Protein AF-W1YTD4-F1 (afdb_monomer_lite)

Secondary structure (DSSP, 8-state):
-HHHHHHHHHHHHHHHHHHHIIIII---HHHHHHHHHHHTTT--HHHHHHHHHHHS--SB-TTSPBPPPTTPPPPPPPTT---HHHHHHTT----------HHHHT-HHHHHHHHHT-

InterPro domains:
  IPR001367 Iron dependent repressor, metal binding and dimerisation domain [PF02742] (1-69)
  IPR022689 Iron dependent repressor [SM00529] (1-60)
  IPR036421 Iron dependent repressor, metal binding and dimerisation domain superfamily [G3DSA:1.10.60.10] (9-68)
  IPR036421 Iron dependent repressor, metal binding and dimerisation domain superfamily [SSF47979] (3-69)
  IPR038157 Ferrous iron transporter, core domain [G3DSA:2.30.30.90] (69-118)
  IPR050536 MntR/IdeR Metal-Dependent Regulators [PTHR33238] (4-71)

Radius of gyration: 15.19 Å; chains: 1; bounding box: 38×23×41 Å

Sequence (118 aa):
EEARRRATEVIRKHRLAERLLLDVIGLDRRLVHEEACRWEHVMSEQVEERLLTILGDVSTDPFGNPIPEVRAEHPQPAAGEVSADRAVRADREDGVVARVGEPIQADADLIASLEDAG

Structure (mmCIF, N/CA/C/O backbone):
data_AF-W1YTD4-F1
#
_entry.id   AF-W1YTD4-F1
#
loop_
_atom_site.group_PDB
_atom_site.id
_atom_site.type_symbol
_atom_site.label_atom_id
_atom_site.label_alt_id
_atom_site.label_comp_id
_atom_site.label_asym_id
_atom_site.label_entity_id
_atom_site.label_seq_id
_atom_site.pdbx_PDB_ins_code
_atom_site.Cartn_x
_atom_site.Cartn_y
_atom_site.Cartn_z
_atom_site.occupancy
_atom_site.B_iso_or_equiv
_atom_site.auth_seq_id
_atom_site.auth_comp_id
_atom_site.auth_asym_id
_atom_site.auth_atom_id
_atom_site.pdbx_PDB_model_num
ATOM 1 N N . GLU A 1 1 ? 15.305 3.818 21.621 1.00 66.00 1 GLU A N 1
ATOM 2 C CA . GLU A 1 1 ? 14.390 2.666 21.433 1.00 66.00 1 GLU A CA 1
ATOM 3 C C . GLU A 1 1 ? 12.943 3.096 21.234 1.00 66.00 1 GLU A C 1
ATOM 5 O O . GLU A 1 1 ? 12.339 2.685 20.254 1.00 66.00 1 GLU A O 1
ATOM 10 N N . GLU A 1 2 ? 12.410 3.985 22.073 1.00 78.31 2 GLU A N 1
ATOM 11 C CA . GLU A 1 2 ? 11.020 4.460 21.975 1.00 78.31 2 GLU A CA 1
ATOM 12 C C . GLU A 1 2 ? 10.647 5.109 20.629 1.00 78.31 2 GLU A C 1
ATOM 14 O O . GLU A 1 2 ? 9.621 4.767 20.048 1.00 78.31 2 GLU A O 1
ATOM 19 N N . ALA A 1 3 ? 11.514 5.962 20.071 1.00 81.25 3 ALA A N 1
ATOM 20 C CA . ALA A 1 3 ? 11.294 6.554 18.746 1.00 81.25 3 ALA A CA 1
ATOM 21 C C . ALA A 1 3 ? 11.216 5.499 17.628 1.00 81.25 3 ALA A C 1
ATOM 23 O O . ALA A 1 3 ? 10.410 5.619 16.710 1.00 81.25 3 ALA A O 1
ATOM 24 N N . ARG A 1 4 ? 12.027 4.437 17.729 1.00 82.50 4 ARG A N 1
ATOM 25 C CA . ARG A 1 4 ? 12.036 3.339 16.757 1.00 82.50 4 ARG A CA 1
ATOM 26 C C . ARG A 1 4 ? 10.759 2.512 16.858 1.00 82.50 4 ARG A C 1
ATOM 28 O O . ARG A 1 4 ? 10.163 2.223 15.832 1.00 82.50 4 ARG A O 1
ATOM 35 N N . ARG A 1 5 ? 10.314 2.198 18.080 1.00 84.50 5 ARG A N 1
ATOM 36 C CA . ARG A 1 5 ? 9.043 1.497 18.320 1.00 84.50 5 ARG A CA 1
ATOM 37 C C . ARG A 1 5 ? 7.872 2.257 17.695 1.00 84.50 5 ARG A C 1
ATOM 39 O O . ARG A 1 5 ? 7.110 1.678 16.933 1.00 84.50 5 ARG A O 1
ATOM 46 N N . ARG A 1 6 ? 7.799 3.568 17.937 1.00 86.50 6 ARG A N 1
ATOM 47 C CA . ARG A 1 6 ? 6.740 4.421 17.385 1.00 86.50 6 ARG A CA 1
ATOM 48 C C . ARG A 1 6 ? 6.769 4.489 15.855 1.00 86.50 6 ARG A C 1
ATOM 50 O O . ARG A 1 6 ? 5.717 4.466 15.234 1.00 86.50 6 ARG A O 1
ATOM 57 N N . ALA A 1 7 ? 7.954 4.535 15.243 1.00 88.62 7 ALA A N 1
ATOM 58 C CA . ALA A 1 7 ? 8.079 4.475 13.786 1.00 88.62 7 ALA A CA 1
ATOM 59 C C . ALA A 1 7 ? 7.586 3.130 13.218 1.00 88.62 7 ALA A C 1
ATOM 61 O O . ALA A 1 7 ? 6.883 3.112 12.212 1.00 88.62 7 ALA A O 1
ATOM 62 N N . THR A 1 8 ? 7.906 2.014 13.884 1.00 89.19 8 THR A N 1
ATOM 63 C CA . THR A 1 8 ? 7.406 0.684 13.502 1.00 89.19 8 THR A CA 1
ATOM 64 C C . THR A 1 8 ? 5.883 0.599 13.612 1.00 89.19 8 THR A C 1
ATOM 66 O O . THR A 1 8 ? 5.250 0.068 12.705 1.00 89.19 8 THR A O 1
ATOM 69 N N . GLU A 1 9 ? 5.289 1.140 14.680 1.00 90.56 9 GLU A N 1
ATOM 70 C CA . GLU A 1 9 ? 3.830 1.184 14.866 1.00 90.56 9 GLU A CA 1
ATOM 71 C C . GLU A 1 9 ? 3.133 1.959 13.738 1.00 90.56 9 GLU A C 1
ATOM 73 O O . GLU A 1 9 ? 2.138 1.488 13.194 1.00 90.56 9 GLU A O 1
ATOM 78 N N . VAL A 1 10 ? 3.668 3.124 13.360 1.00 93.00 10 VAL A N 1
ATOM 79 C CA . VAL A 1 10 ? 3.113 3.958 12.281 1.00 93.00 10 VAL A CA 1
ATOM 80 C C . VAL A 1 10 ? 3.154 3.215 10.941 1.00 93.00 10 VAL A C 1
ATOM 82 O O . VAL A 1 10 ? 2.105 2.996 10.342 1.00 93.00 10 VAL A O 1
ATOM 85 N N . ILE A 1 11 ? 4.319 2.691 10.541 1.00 92.88 11 ILE A N 1
ATOM 86 C CA . ILE A 1 11 ? 4.462 1.940 9.278 1.00 92.88 11 ILE A CA 1
ATOM 87 C C . ILE A 1 11 ? 3.612 0.667 9.254 1.00 92.88 11 ILE A C 1
ATOM 89 O O . ILE A 1 11 ? 3.082 0.281 8.213 1.00 92.88 11 ILE A O 1
ATOM 93 N N . ARG A 1 12 ? 3.461 -0.011 10.392 1.00 93.50 12 ARG A N 1
ATOM 94 C CA . ARG A 1 12 ? 2.595 -1.187 10.481 1.00 93.50 12 ARG A CA 1
ATOM 95 C C . ARG A 1 12 ? 1.130 -0.819 10.230 1.00 93.50 12 ARG A C 1
ATOM 97 O O . ARG A 1 12 ? 0.467 -1.509 9.458 1.00 93.50 12 ARG A O 1
ATOM 104 N N . LYS A 1 13 ? 0.642 0.272 10.829 1.00 95.06 13 LYS A N 1
ATOM 105 C CA . LYS A 1 13 ? -0.722 0.779 10.603 1.00 95.06 13 LYS A CA 1
ATOM 106 C C . LYS A 1 13 ? -0.932 1.237 9.166 1.00 95.06 13 LYS A C 1
ATOM 108 O O . LYS A 1 13 ? -1.973 0.919 8.603 1.00 95.06 13 LYS A O 1
ATOM 113 N N . HIS A 1 14 ? 0.053 1.914 8.577 1.00 96.56 14 HIS A N 1
ATOM 114 C CA . HIS A 1 14 ? 0.045 2.315 7.168 1.00 96.56 14 HIS A CA 1
ATOM 115 C C . HIS A 1 14 ? -0.211 1.126 6.251 1.00 96.56 14 HIS A C 1
ATOM 117 O O . HIS A 1 14 ? -1.229 1.061 5.572 1.00 96.56 14 HIS A O 1
ATOM 123 N N . ARG A 1 15 ? 0.651 0.110 6.332 1.00 95.75 15 ARG A N 1
ATOM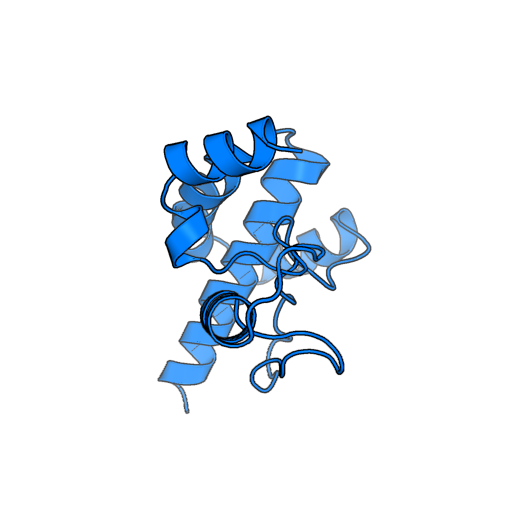 124 C CA . ARG A 1 15 ? 0.583 -1.068 5.460 1.00 95.75 15 ARG A CA 1
ATOM 125 C C . ARG A 1 15 ? -0.690 -1.885 5.649 1.00 95.75 15 ARG A C 1
ATOM 127 O O . ARG A 1 15 ? -1.234 -2.428 4.691 1.00 95.75 15 ARG A O 1
ATOM 134 N N . LEU A 1 16 ? -1.200 -1.967 6.878 1.00 95.88 16 LEU A N 1
ATOM 135 C CA . LEU A 1 16 ? -2.493 -2.602 7.144 1.00 95.88 16 LEU A CA 1
ATOM 136 C C . LEU A 1 16 ? -3.665 -1.780 6.593 1.00 95.88 16 LEU A C 1
ATOM 138 O O . LEU A 1 16 ? -4.623 -2.367 6.087 1.00 95.88 16 LEU A O 1
ATOM 142 N N . ALA A 1 17 ? -3.592 -0.448 6.659 1.00 97.12 17 ALA A N 1
ATOM 143 C CA . ALA A 1 17 ? -4.577 0.429 6.038 1.00 97.12 17 ALA A CA 1
ATOM 144 C C . ALA A 1 17 ? -4.579 0.255 4.516 1.00 97.12 17 ALA A C 1
ATOM 146 O O . ALA A 1 17 ? -5.650 0.071 3.950 1.00 97.12 17 ALA A O 1
ATOM 147 N N . GLU A 1 18 ? -3.413 0.216 3.863 1.00 97.25 18 GLU A N 1
ATOM 148 C CA . GLU A 1 18 ? -3.308 -0.031 2.417 1.00 97.25 18 GLU A CA 1
ATOM 149 C C . GLU A 1 18 ? -3.956 -1.356 2.012 1.00 97.25 18 GLU A C 1
ATOM 151 O O . GLU A 1 18 ? -4.734 -1.397 1.058 1.00 97.25 18 GLU A O 1
ATOM 156 N N . ARG A 1 19 ? -3.695 -2.435 2.765 1.00 96.44 19 ARG A N 1
ATOM 157 C CA . ARG A 1 19 ? -4.321 -3.745 2.524 1.00 96.44 19 ARG A CA 1
ATOM 158 C C . ARG A 1 19 ? -5.836 -3.681 2.658 1.00 96.44 19 ARG A C 1
ATOM 160 O O . ARG A 1 19 ? -6.539 -4.179 1.791 1.00 96.44 19 ARG A O 1
ATOM 167 N N . LEU A 1 20 ? -6.357 -3.041 3.703 1.00 96.62 20 LEU A N 1
ATOM 168 C CA . LEU A 1 20 ? -7.802 -2.870 3.869 1.00 96.62 20 LEU A CA 1
ATOM 169 C C . LEU A 1 20 ? -8.421 -2.039 2.735 1.00 96.62 20 LEU A C 1
ATOM 171 O O . LEU A 1 20 ? -9.463 -2.415 2.192 1.00 96.62 20 LEU A O 1
ATOM 175 N N . LEU A 1 21 ? -7.800 -0.904 2.413 1.00 97.19 21 LEU A N 1
ATOM 176 C CA . LEU A 1 21 ? -8.265 0.029 1.391 1.00 97.19 21 LEU A CA 1
ATOM 177 C C . LEU A 1 21 ? -8.333 -0.652 0.025 1.00 97.19 21 LEU A C 1
ATOM 179 O O . LEU A 1 21 ? -9.319 -0.478 -0.688 1.00 97.19 21 LEU A O 1
ATOM 183 N N . LEU A 1 22 ? -7.338 -1.473 -0.305 1.00 95.88 22 LEU A N 1
ATOM 184 C CA . LEU A 1 22 ? -7.316 -2.203 -1.563 1.00 95.88 22 LEU A CA 1
ATOM 185 C C . LEU A 1 22 ? -8.228 -3.437 -1.539 1.00 95.88 22 LEU A C 1
ATOM 187 O O . LEU A 1 22 ? -9.138 -3.545 -2.356 1.00 95.88 22 LEU A O 1
ATOM 191 N N . ASP A 1 23 ? -8.010 -4.359 -0.601 1.00 94.88 23 ASP A N 1
ATOM 192 C CA . ASP A 1 23 ? -8.589 -5.705 -0.660 1.00 94.88 23 ASP A CA 1
ATOM 193 C C . ASP A 1 23 ? -10.073 -5.740 -0.270 1.00 94.88 23 ASP A C 1
ATOM 195 O O . ASP A 1 23 ? -10.820 -6.596 -0.745 1.00 94.88 23 ASP A O 1
ATOM 199 N N . VAL A 1 24 ? -10.504 -4.844 0.625 1.00 95.44 24 VAL A N 1
ATOM 200 C CA . VAL A 1 24 ? -11.865 -4.858 1.191 1.00 95.44 24 VAL A CA 1
ATOM 201 C C . VAL A 1 24 ? -12.695 -3.691 0.680 1.00 95.44 24 VAL A C 1
ATOM 203 O O . VAL A 1 24 ? -13.846 -3.882 0.292 1.00 95.44 24 VAL A O 1
ATOM 206 N N . ILE A 1 25 ? -12.139 -2.478 0.704 1.00 97.06 25 ILE A N 1
ATOM 207 C CA . ILE A 1 25 ? -12.856 -1.278 0.250 1.00 97.06 25 ILE A CA 1
ATOM 208 C C . ILE A 1 25 ? -12.859 -1.196 -1.283 1.00 97.06 25 ILE A C 1
ATOM 210 O O . ILE A 1 25 ? -13.827 -0.697 -1.855 1.00 97.06 25 ILE A O 1
ATOM 214 N N . GLY A 1 26 ? -11.822 -1.715 -1.948 1.00 95.94 26 GLY A N 1
ATOM 215 C CA . GLY A 1 26 ? -11.688 -1.643 -3.402 1.00 95.94 26 GLY A CA 1
ATOM 216 C C . GLY A 1 26 ? -11.310 -0.247 -3.893 1.00 95.94 26 GLY A C 1
ATOM 217 O O . GLY A 1 26 ? -11.734 0.158 -4.976 1.00 95.94 26 GLY A O 1
ATOM 218 N N . LEU A 1 27 ? -10.564 0.512 -3.083 1.00 96.31 27 LEU A N 1
ATOM 219 C CA . LEU A 1 27 ? -10.007 1.792 -3.498 1.00 96.31 27 LEU A CA 1
ATOM 220 C C . LEU A 1 27 ? -8.972 1.569 -4.604 1.00 96.31 27 LEU A C 1
ATOM 222 O O . LEU A 1 27 ? -8.258 0.568 -4.628 1.00 96.31 27 LEU A O 1
ATOM 226 N N . ASP A 1 28 ? -8.889 2.536 -5.510 1.00 93.44 28 ASP A N 1
ATOM 227 C CA . ASP A 1 28 ? -7.883 2.555 -6.558 1.00 93.44 28 ASP A CA 1
ATOM 228 C C . ASP A 1 28 ? -6.471 2.457 -5.967 1.00 93.44 28 ASP A C 1
ATOM 230 O O . ASP A 1 28 ? -6.108 3.245 -5.090 1.00 93.44 28 ASP A O 1
ATOM 234 N N . ARG A 1 29 ? -5.671 1.512 -6.470 1.00 92.12 29 ARG A N 1
ATOM 235 C CA . ARG A 1 29 ? -4.298 1.254 -6.021 1.00 92.12 29 ARG A CA 1
ATOM 236 C C . ARG A 1 29 ? -3.404 2.497 -6.082 1.00 92.12 29 ARG A C 1
ATOM 238 O O . ARG A 1 29 ? -2.515 2.638 -5.251 1.00 92.12 29 ARG A O 1
ATOM 245 N N . ARG A 1 30 ? -3.690 3.444 -6.977 1.00 91.44 30 ARG A N 1
ATOM 246 C CA . ARG A 1 30 ? -2.977 4.728 -7.096 1.00 91.44 30 ARG A CA 1
ATOM 247 C C . ARG A 1 30 ? -3.256 5.687 -5.935 1.00 91.44 30 ARG A C 1
ATOM 249 O O . ARG A 1 30 ? -2.485 6.607 -5.699 1.00 91.44 30 ARG A O 1
ATOM 256 N N . LEU A 1 31 ? -4.360 5.482 -5.216 1.00 92.81 31 LEU A N 1
ATOM 257 C CA . LEU A 1 31 ? -4.827 6.346 -4.128 1.00 92.81 31 LEU A CA 1
ATOM 258 C C . LEU A 1 31 ? -4.640 5.719 -2.741 1.00 92.81 31 LEU A C 1
ATOM 260 O O . LEU A 1 31 ? -4.751 6.424 -1.736 1.00 92.81 31 LEU A O 1
ATOM 264 N N . VAL A 1 32 ? -4.363 4.410 -2.658 1.00 96.12 32 VA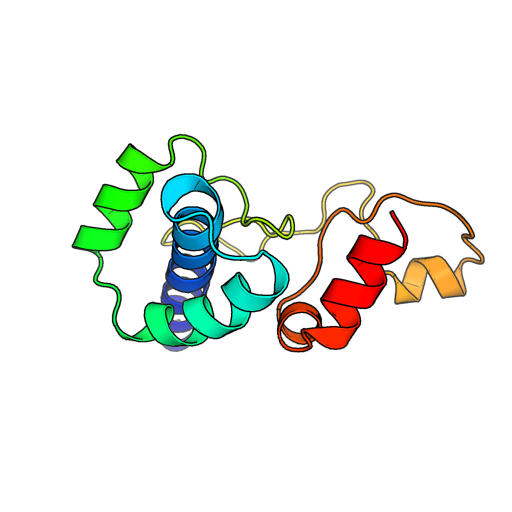L A N 1
ATOM 265 C CA . VAL A 1 32 ? -4.295 3.710 -1.362 1.00 96.12 32 VAL A CA 1
ATOM 266 C C . VAL A 1 32 ? -3.202 4.261 -0.457 1.00 96.12 32 VAL A C 1
ATOM 268 O O . VAL A 1 32 ? -3.460 4.423 0.731 1.00 96.12 32 VAL A O 1
ATOM 271 N N . HIS A 1 33 ? -2.033 4.609 -1.004 1.00 95.62 33 HIS A N 1
ATOM 272 C CA . HIS A 1 33 ? -0.920 5.142 -0.218 1.00 95.62 33 HIS A CA 1
ATOM 273 C C . HIS A 1 33 ? -1.275 6.492 0.419 1.00 95.62 33 HIS A C 1
ATOM 275 O O . HIS A 1 33 ? -1.057 6.710 1.611 1.00 95.62 33 HIS A O 1
ATOM 281 N N . GLU A 1 34 ? -1.866 7.400 -0.362 1.00 95.69 34 GLU A N 1
ATOM 282 C CA . GLU A 1 34 ? -2.233 8.736 0.112 1.00 95.69 34 GLU A CA 1
ATOM 283 C C . GLU A 1 34 ? -3.288 8.673 1.231 1.00 95.69 34 GLU A C 1
ATOM 285 O O . GLU A 1 34 ? -3.216 9.412 2.217 1.00 95.69 34 GLU A O 1
ATOM 290 N N . GLU A 1 35 ? -4.262 7.768 1.106 1.00 97.44 35 GLU A N 1
ATOM 291 C CA . GLU A 1 35 ? -5.283 7.560 2.133 1.00 97.44 35 GLU A CA 1
ATOM 292 C C . GLU A 1 35 ? -4.713 6.839 3.365 1.00 97.44 35 GLU A C 1
ATOM 294 O O . GLU A 1 35 ? -4.969 7.255 4.498 1.00 97.44 35 GLU A O 1
ATOM 299 N N . ALA A 1 36 ? -3.874 5.819 3.171 1.00 97.31 36 ALA A N 1
ATOM 300 C CA . ALA A 1 36 ? -3.205 5.109 4.257 1.00 97.31 36 ALA A CA 1
ATOM 301 C C . ALA A 1 36 ? -2.308 6.031 5.096 1.00 97.31 36 ALA A C 1
ATOM 303 O O . ALA A 1 36 ? -2.382 5.966 6.326 1.00 97.31 36 ALA A O 1
ATOM 304 N N . CYS A 1 37 ? -1.591 6.967 4.458 1.00 96.06 37 CYS A N 1
ATOM 305 C CA . CYS A 1 37 ? -0.806 8.018 5.120 1.00 96.06 37 CYS A CA 1
ATOM 306 C C . CYS A 1 37 ? -1.647 8.864 6.095 1.00 96.06 37 CYS A C 1
ATOM 308 O O . CYS A 1 37 ? -1.147 9.368 7.098 1.00 96.06 37 CYS A O 1
ATOM 310 N N . ARG A 1 38 ? -2.948 9.042 5.829 1.00 96.81 38 ARG A N 1
ATOM 311 C CA . ARG A 1 38 ? -3.855 9.716 6.773 1.00 96.81 38 ARG A CA 1
ATOM 312 C C . ARG A 1 38 ? -4.315 8.775 7.883 1.00 96.81 38 ARG A C 1
ATOM 314 O O . ARG A 1 38 ? -4.422 9.183 9.042 1.00 96.81 38 ARG A O 1
ATOM 321 N N . TRP A 1 39 ? -4.616 7.527 7.534 1.00 97.50 39 TRP A N 1
ATOM 322 C CA . TRP A 1 39 ? -5.204 6.545 8.446 1.00 97.50 39 TRP A CA 1
ATOM 323 C C . TRP A 1 39 ? -4.211 6.035 9.490 1.00 97.50 39 TRP A C 1
ATOM 325 O O . TRP A 1 39 ? -4.615 5.773 10.627 1.00 97.50 39 TRP A O 1
ATOM 335 N N . GLU A 1 40 ? -2.920 5.954 9.159 1.00 95.81 40 GLU A N 1
ATOM 336 C CA . GLU A 1 40 ? -1.873 5.481 10.076 1.00 95.81 40 GLU A CA 1
ATOM 337 C C . GLU A 1 40 ? -1.823 6.265 11.397 1.00 95.81 40 GLU A C 1
ATOM 339 O O . GLU A 1 40 ? -1.482 5.719 12.450 1.00 95.81 40 GLU A O 1
ATOM 344 N N . HIS A 1 41 ? -2.226 7.537 11.372 1.00 95.31 41 HIS A N 1
ATOM 345 C CA . HIS A 1 41 ? -2.212 8.423 12.533 1.00 95.31 41 HIS A CA 1
ATOM 346 C C . HIS A 1 41 ? -3.453 8.312 13.427 1.00 95.31 41 HIS A C 1
ATOM 348 O O . HIS A 1 41 ? -3.413 8.748 14.579 1.00 95.31 41 HIS A O 1
ATOM 354 N N . VAL A 1 42 ? -4.549 7.741 12.920 1.00 96.44 42 VAL A N 1
ATOM 355 C CA . VAL A 1 42 ? -5.838 7.658 13.632 1.00 96.44 42 VAL A CA 1
ATOM 356 C C . VAL A 1 42 ? -6.280 6.222 13.918 1.00 96.44 42 VAL A C 1
ATOM 358 O O . VAL A 1 42 ? -7.198 6.007 14.709 1.00 96.44 42 VAL A O 1
ATOM 361 N N . MET A 1 43 ? -5.612 5.228 13.329 1.00 95.12 43 MET A N 1
ATOM 362 C CA . MET A 1 43 ? -5.889 3.817 13.574 1.00 95.12 43 MET A CA 1
ATOM 363 C C . MET A 1 43 ? -5.453 3.397 14.987 1.00 95.12 43 MET A C 1
ATOM 365 O O . MET A 1 43 ? -4.310 3.607 15.407 1.00 95.12 43 MET A O 1
ATOM 369 N N . SER A 1 44 ? -6.371 2.777 15.730 1.00 95.00 44 SER A N 1
ATOM 370 C CA . SER A 1 44 ? -6.102 2.221 17.059 1.00 95.00 44 SER A CA 1
ATOM 371 C C . SER A 1 44 ? -5.549 0.795 16.976 1.00 95.00 44 SER A C 1
ATOM 373 O O . SER A 1 44 ? -5.762 0.094 15.988 1.00 95.00 44 SER A O 1
ATOM 375 N N . GLU A 1 45 ? -4.890 0.337 18.042 1.00 91.50 45 GLU A N 1
ATOM 376 C CA . GLU A 1 45 ? -4.407 -1.051 18.155 1.00 91.50 45 GLU A CA 1
ATOM 377 C C . GLU A 1 45 ? -5.556 -2.072 18.050 1.00 91.50 45 GLU A C 1
ATOM 379 O O . GLU A 1 45 ? -5.415 -3.108 17.415 1.00 91.50 45 GLU A O 1
ATOM 384 N N . GLN A 1 46 ? -6.741 -1.749 18.581 1.00 93.50 46 GLN A N 1
ATOM 385 C CA . GLN A 1 46 ? -7.920 -2.623 18.485 1.00 93.50 46 GLN A CA 1
ATOM 386 C C . GLN A 1 46 ? -8.405 -2.796 17.038 1.00 93.50 46 GLN A C 1
ATOM 388 O O . GLN A 1 46 ? -8.853 -3.877 16.653 1.00 93.50 46 GLN A O 1
ATOM 393 N N . VAL A 1 47 ? -8.337 -1.731 16.229 1.00 94.81 47 VAL A N 1
ATOM 394 C CA . VAL A 1 47 ? -8.645 -1.826 14.795 1.00 94.81 47 V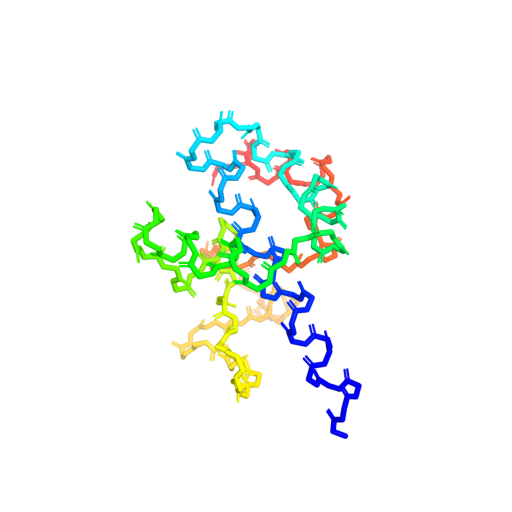AL A CA 1
ATOM 395 C C . VAL A 1 47 ? -7.596 -2.689 14.110 1.00 94.81 47 VAL A C 1
ATOM 397 O O . VAL A 1 47 ? -7.962 -3.579 13.352 1.00 94.81 47 VAL A O 1
ATOM 400 N N . GLU A 1 48 ? -6.319 -2.487 14.427 1.00 92.69 48 GLU A N 1
ATOM 401 C CA . GLU A 1 48 ? -5.216 -3.278 13.887 1.00 92.69 48 GLU A CA 1
ATOM 402 C C . GLU A 1 48 ? -5.410 -4.788 14.116 1.00 92.69 48 GLU A C 1
ATOM 404 O O . GLU A 1 48 ? -5.401 -5.565 13.162 1.00 92.69 48 GLU A O 1
ATOM 409 N N . GLU A 1 49 ? -5.677 -5.206 15.358 1.00 91.31 49 GLU A N 1
ATOM 410 C CA . GLU A 1 49 ? -5.958 -6.605 15.711 1.00 91.31 49 GLU A CA 1
ATOM 411 C C . GLU A 1 49 ? -7.150 -7.166 14.926 1.00 91.31 49 GLU A C 1
ATOM 413 O O . GLU A 1 49 ? -7.144 -8.317 14.471 1.00 91.31 49 GLU A O 1
ATOM 418 N N . ARG A 1 50 ? -8.179 -6.337 14.718 1.00 94.25 50 ARG A N 1
ATOM 419 C CA . ARG A 1 50 ? -9.344 -6.727 13.929 1.00 94.25 50 ARG A CA 1
ATOM 420 C C . ARG A 1 50 ? -8.995 -6.904 12.452 1.00 94.25 50 ARG A C 1
ATOM 422 O O . ARG A 1 50 ? -9.506 -7.843 11.838 1.00 94.25 50 ARG A O 1
ATOM 429 N N . LEU A 1 51 ? -8.121 -6.064 11.897 1.00 92.50 51 LEU A N 1
ATOM 4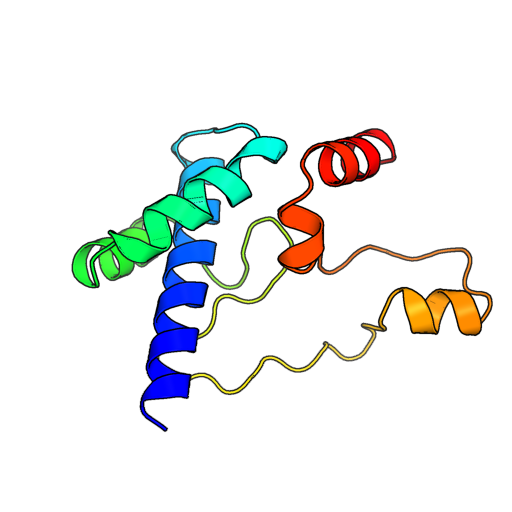30 C CA . LEU A 1 51 ? -7.664 -6.170 10.509 1.00 92.50 51 LEU A CA 1
ATOM 431 C C . LEU A 1 51 ? -6.896 -7.462 10.250 1.00 92.50 51 LEU A C 1
ATOM 433 O O . LEU A 1 51 ? -7.126 -8.078 9.214 1.00 92.50 51 LEU A O 1
ATOM 437 N N . LEU A 1 52 ? -6.093 -7.940 11.205 1.00 89.81 52 LEU A N 1
ATOM 438 C CA . LEU A 1 52 ? -5.423 -9.245 11.091 1.00 89.81 52 LEU A CA 1
ATOM 439 C C . LEU A 1 52 ? -6.421 -10.389 10.863 1.00 89.81 52 LEU A C 1
ATOM 441 O O . LEU A 1 52 ? -6.151 -11.321 10.115 1.00 89.81 52 LEU A O 1
ATOM 445 N N . THR A 1 53 ? -7.603 -10.299 11.478 1.00 90.62 53 THR A N 1
ATOM 446 C CA . THR A 1 53 ? -8.659 -11.307 11.305 1.00 90.62 53 THR A CA 1
ATOM 447 C C . THR A 1 53 ? -9.389 -11.160 9.967 1.00 90.62 53 THR A C 1
ATOM 449 O O . THR A 1 53 ? -9.833 -12.155 9.402 1.00 90.62 53 THR A O 1
ATOM 452 N N . ILE A 1 54 ? -9.558 -9.928 9.477 1.00 92.19 54 ILE A N 1
ATOM 453 C CA . ILE A 1 54 ? -10.301 -9.636 8.240 1.00 92.19 54 ILE A CA 1
ATOM 454 C C . ILE A 1 54 ? -9.460 -9.966 7.003 1.00 92.19 54 ILE A C 1
ATOM 456 O O . ILE A 1 54 ? -9.977 -10.560 6.063 1.00 92.19 54 ILE A O 1
ATOM 460 N N . LEU A 1 55 ? -8.184 -9.579 7.011 1.00 90.12 55 LEU A N 1
ATOM 461 C CA . LEU A 1 55 ? -7.282 -9.687 5.862 1.00 90.12 55 LEU A CA 1
ATOM 462 C C . LEU A 1 55 ? -6.690 -11.095 5.698 1.00 90.12 55 LEU A C 1
ATOM 464 O O . LEU A 1 55 ? -6.268 -11.460 4.604 1.00 90.12 55 LEU A O 1
ATOM 468 N N . GLY A 1 56 ? -6.675 -11.902 6.763 1.00 84.38 56 GLY A N 1
ATOM 469 C CA . GLY A 1 56 ? -6.113 -13.250 6.747 1.00 84.38 56 GLY A CA 1
ATOM 470 C C . GLY A 1 56 ? -4.585 -13.232 6.668 1.00 84.38 56 GLY A C 1
ATOM 471 O O . GLY A 1 56 ? -3.926 -13.342 7.699 1.00 84.38 56 GLY A O 1
ATOM 472 N N . ASP A 1 57 ? -4.030 -13.089 5.460 1.00 80.31 57 ASP A N 1
ATOM 473 C CA . ASP A 1 57 ? -2.584 -12.977 5.240 1.00 80.31 57 ASP A CA 1
ATOM 474 C C . ASP A 1 57 ? -2.138 -11.507 5.174 1.00 80.31 57 ASP A C 1
ATOM 476 O O . ASP A 1 57 ? -2.539 -10.728 4.298 1.00 80.31 57 ASP A O 1
ATOM 480 N N . VAL A 1 58 ? -1.291 -11.144 6.135 1.00 84.75 58 VAL A N 1
ATOM 481 C CA . VAL A 1 58 ? -0.739 -9.800 6.336 1.00 84.75 58 VAL A CA 1
ATOM 482 C C . VAL A 1 58 ? 0.789 -9.801 6.273 1.00 84.75 58 VAL A C 1
ATOM 484 O O . VAL A 1 58 ? 1.435 -8.997 6.939 1.00 84.75 58 VAL A O 1
ATOM 487 N N . SER A 1 59 ? 1.395 -10.710 5.504 1.00 87.62 59 SER A N 1
ATOM 488 C CA . SER A 1 59 ? 2.852 -10.739 5.348 1.00 87.62 59 SER A CA 1
ATOM 489 C C . SER A 1 59 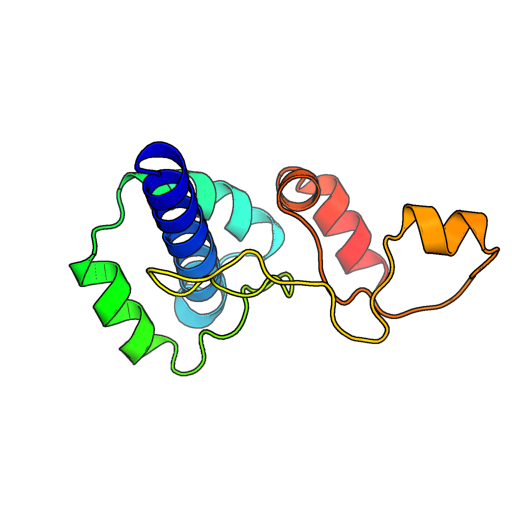? 3.399 -9.474 4.684 1.00 87.62 59 SER A C 1
ATOM 491 O O . SER A 1 59 ? 4.467 -8.993 5.064 1.00 87.62 59 SER A O 1
ATOM 493 N N . THR A 1 60 ? 2.679 -8.928 3.701 1.00 91.94 60 THR A N 1
ATOM 494 C CA . THR A 1 60 ? 3.108 -7.789 2.879 1.00 91.94 60 THR A CA 1
ATOM 495 C C . THR A 1 60 ? 1.966 -6.815 2.610 1.00 91.94 60 THR A C 1
ATOM 497 O O . THR A 1 60 ? 0.794 -7.192 2.626 1.00 91.94 60 THR A O 1
ATOM 500 N N . ASP A 1 61 ? 2.320 -5.562 2.344 1.00 94.12 61 ASP A N 1
ATOM 501 C CA . ASP A 1 61 ? 1.427 -4.552 1.785 1.00 94.12 61 ASP A CA 1
ATOM 502 C C . ASP A 1 61 ? 1.157 -4.814 0.282 1.00 94.12 61 ASP A C 1
ATOM 504 O O . ASP A 1 61 ? 1.752 -5.727 -0.311 1.00 94.12 61 ASP A O 1
ATOM 508 N N . PRO A 1 62 ? 0.264 -4.045 -0.367 1.00 93.44 62 PRO A N 1
ATOM 509 C CA . PRO A 1 62 ? 0.012 -4.182 -1.799 1.00 93.44 62 PRO A CA 1
ATOM 510 C C . PRO A 1 62 ? 1.240 -3.955 -2.689 1.00 93.44 62 PRO A C 1
ATOM 512 O O . PRO A 1 62 ? 1.282 -4.466 -3.809 1.00 93.44 62 PRO A O 1
ATOM 515 N N . PHE A 1 63 ? 2.229 -3.201 -2.218 1.00 93.62 63 PHE A N 1
ATOM 516 C CA . PHE A 1 63 ? 3.449 -2.828 -2.932 1.00 93.62 63 PHE A CA 1
ATOM 517 C C . PHE A 1 63 ? 4.624 -3.781 -2.661 1.00 93.62 63 PHE A C 1
ATOM 519 O O . PHE A 1 63 ? 5.752 -3.490 -3.063 1.00 93.62 63 PHE A O 1
ATOM 526 N N . GLY A 1 64 ? 4.366 -4.916 -2.003 1.00 91.94 64 GLY A N 1
ATOM 527 C CA . GLY A 1 64 ? 5.337 -5.969 -1.710 1.00 91.94 64 GLY A CA 1
ATOM 528 C C . GLY A 1 64 ? 6.179 -5.721 -0.458 1.00 91.94 64 GLY A C 1
ATOM 529 O O . GLY A 1 64 ? 7.028 -6.550 -0.120 1.00 91.94 64 GLY A O 1
ATOM 530 N N . ASN A 1 65 ? 5.987 -4.616 0.269 1.00 92.44 65 ASN A N 1
ATOM 531 C CA . ASN A 1 65 ? 6.770 -4.376 1.474 1.00 92.44 65 ASN A CA 1
ATOM 532 C C . ASN A 1 65 ? 6.244 -5.211 2.643 1.00 92.44 65 ASN A C 1
ATOM 534 O O . ASN A 1 65 ? 5.047 -5.214 2.922 1.00 92.44 65 ASN A O 1
ATOM 538 N N . PRO A 1 66 ? 7.128 -5.880 3.394 1.00 91.25 66 PRO A N 1
ATOM 539 C CA . PRO A 1 66 ? 6.721 -6.703 4.527 1.00 91.25 66 PRO A CA 1
ATOM 540 C C . PRO A 1 66 ? 6.077 -5.868 5.633 1.00 91.25 66 PRO A C 1
ATOM 542 O O . PRO A 1 66 ? 6.630 -4.844 6.039 1.00 91.25 66 PRO A O 1
ATOM 545 N N . ILE A 1 67 ? 4.941 -6.305 6.168 1.00 90.88 67 ILE A N 1
ATOM 546 C CA . ILE A 1 67 ? 4.297 -5.625 7.297 1.00 90.88 67 ILE A CA 1
ATOM 547 C C . ILE A 1 67 ? 5.104 -5.953 8.560 1.00 90.88 67 ILE A C 1
ATOM 549 O O . ILE A 1 67 ? 5.211 -7.127 8.916 1.00 90.88 67 ILE A O 1
ATOM 553 N N . PRO A 1 68 ? 5.704 -4.962 9.250 1.00 87.25 68 PRO A N 1
ATOM 554 C CA . PRO A 1 68 ? 6.517 -5.245 10.427 1.00 87.25 68 PRO A CA 1
ATOM 555 C C . PRO A 1 68 ? 5.683 -5.924 11.511 1.00 87.25 68 PRO A C 1
ATOM 557 O O . PRO A 1 68 ? 4.548 -5.517 11.759 1.00 87.25 68 PRO A O 1
ATOM 560 N N . GLU A 1 69 ? 6.239 -6.908 12.215 1.00 80.00 69 GLU A N 1
ATOM 561 C CA . GLU A 1 69 ? 5.651 -7.335 13.485 1.00 80.00 69 GLU A CA 1
ATOM 562 C C . GLU A 1 69 ? 5.817 -6.227 14.534 1.00 80.00 69 GLU A C 1
ATOM 564 O O . GLU A 1 69 ? 6.721 -5.392 14.441 1.00 80.00 69 GLU A O 1
ATOM 569 N N . VAL A 1 70 ? 4.997 -6.263 15.589 1.00 65.25 70 VAL A N 1
ATOM 570 C CA . VAL A 1 70 ? 4.978 -5.281 16.696 1.00 65.25 70 VAL A CA 1
ATOM 571 C C . VAL A 1 70 ? 6.368 -5.073 17.340 1.00 65.25 70 VAL A C 1
ATOM 573 O O . VAL A 1 70 ? 6.612 -4.068 18.007 1.00 65.25 70 VAL A O 1
ATOM 576 N N . ARG A 1 71 ? 7.314 -6.002 17.131 1.00 61.19 71 ARG A N 1
ATOM 577 C CA . ARG A 1 71 ? 8.705 -5.927 17.615 1.00 61.19 71 ARG A CA 1
ATOM 578 C C . ARG A 1 71 ? 9.762 -6.307 16.567 1.00 61.19 71 ARG A C 1
ATOM 580 O O . ARG A 1 71 ? 10.882 -6.640 16.946 1.00 61.19 71 ARG A O 1
ATOM 587 N N . ALA A 1 72 ? 9.428 -6.280 15.277 1.00 58.97 72 ALA A N 1
ATOM 588 C CA . ALA A 1 72 ? 10.328 -6.781 14.241 1.00 58.97 72 ALA A CA 1
ATOM 589 C C . ALA A 1 72 ? 11.575 -5.905 14.035 1.00 58.97 72 ALA A C 1
ATOM 591 O O . ALA A 1 72 ? 11.537 -4.669 14.074 1.00 58.97 72 ALA A O 1
ATOM 592 N N . GLU A 1 73 ? 12.688 -6.579 13.750 1.00 59.28 73 GLU A N 1
ATOM 593 C CA . GLU A 1 73 ? 13.870 -5.967 13.154 1.00 59.28 73 GLU A CA 1
ATOM 594 C C . GLU A 1 73 ? 13.580 -5.529 11.710 1.00 59.28 73 GLU A C 1
ATOM 596 O O . GLU A 1 73 ? 12.608 -5.965 11.093 1.00 59.28 73 GLU A O 1
ATOM 601 N N . HIS A 1 74 ? 14.406 -4.629 11.165 1.00 63.09 74 HIS A N 1
ATOM 602 C CA . HIS A 1 74 ? 14.190 -4.152 9.801 1.00 63.09 74 HIS A CA 1
ATOM 603 C C . HIS A 1 74 ? 14.286 -5.320 8.812 1.00 63.09 74 HIS A C 1
ATOM 605 O O . HIS A 1 74 ? 15.278 -6.054 8.849 1.00 63.09 74 HIS A O 1
ATOM 611 N N . PRO A 1 75 ? 13.303 -5.466 7.913 1.00 65.81 75 PRO A N 1
ATOM 612 C CA . PRO A 1 75 ? 13.314 -6.537 6.940 1.00 65.81 75 PRO A CA 1
ATOM 613 C C . PRO A 1 75 ? 14.525 -6.376 6.022 1.00 65.81 75 PRO A C 1
ATOM 615 O O . PRO A 1 75 ? 14.737 -5.321 5.419 1.00 65.81 75 PRO A O 1
ATOM 618 N N . GLN A 1 76 ? 15.341 -7.425 5.955 1.00 70.94 76 GLN A N 1
ATOM 619 C CA . GLN A 1 76 ? 16.442 -7.515 5.005 1.00 70.94 76 GLN A CA 1
ATOM 620 C C . GLN A 1 76 ? 15.877 -7.860 3.621 1.00 70.94 76 GLN A C 1
ATOM 622 O O . GLN A 1 76 ? 14.908 -8.619 3.544 1.00 70.94 76 GLN A O 1
ATOM 627 N N . PRO A 1 77 ? 16.466 -7.338 2.530 1.00 74.38 77 PRO A N 1
ATOM 628 C CA . PRO A 1 77 ? 16.127 -7.796 1.190 1.00 74.38 77 PRO A CA 1
ATOM 629 C C . PRO A 1 77 ? 16.287 -9.316 1.089 1.00 74.38 77 PRO A C 1
ATOM 631 O O . PRO A 1 77 ? 17.262 -9.874 1.604 1.00 74.38 77 PRO A O 1
ATOM 634 N N . ALA A 1 78 ? 15.344 -9.985 0.429 1.00 79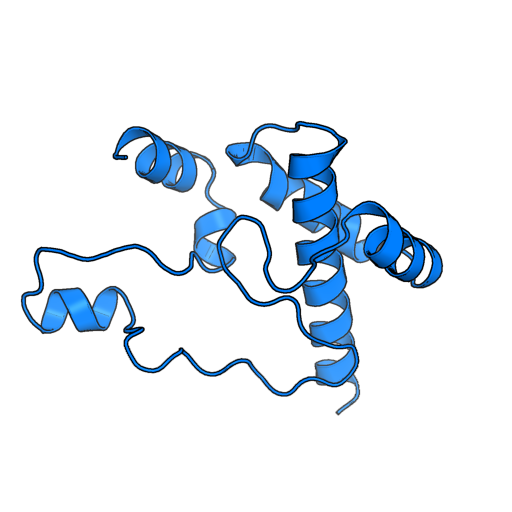.56 78 ALA A N 1
ATOM 635 C CA . ALA A 1 78 ? 15.440 -11.422 0.205 1.00 79.56 78 ALA A CA 1
ATOM 636 C C . ALA A 1 78 ? 16.661 -11.766 -0.669 1.00 79.56 78 ALA A C 1
ATOM 638 O O . ALA A 1 78 ? 17.164 -10.931 -1.426 1.00 79.56 78 ALA A O 1
ATOM 639 N N . ALA A 1 79 ? 17.143 -13.011 -0.587 1.00 75.94 79 ALA A N 1
ATOM 640 C CA . ALA A 1 79 ? 18.265 -13.490 -1.393 1.00 75.94 79 ALA A CA 1
ATOM 641 C C . ALA A 1 79 ? 17.893 -13.480 -2.890 1.00 75.94 79 ALA A C 1
ATOM 643 O O . ALA A 1 79 ? 17.284 -14.418 -3.393 1.00 75.94 79 ALA A O 1
ATOM 644 N N . GLY A 1 80 ? 18.230 -12.392 -3.586 1.00 83.56 80 GLY A N 1
ATOM 645 C CA . GLY A 1 80 ? 17.864 -12.151 -4.986 1.00 83.56 80 GLY A CA 1
ATOM 646 C C . GLY A 1 80 ? 17.320 -10.746 -5.242 1.00 83.56 80 GLY A C 1
ATOM 647 O O . GLY A 1 80 ? 17.379 -10.271 -6.373 1.00 83.56 80 GLY A O 1
ATOM 648 N N . GLU A 1 81 ? 16.869 -10.046 -4.200 1.00 90.19 81 GLU A N 1
ATOM 649 C CA . GLU A 1 81 ? 16.493 -8.642 -4.308 1.00 90.19 81 GLU A CA 1
ATOM 650 C C . GLU A 1 81 ? 17.735 -7.748 -4.368 1.00 90.19 81 GLU A C 1
ATOM 652 O O . GLU A 1 81 ? 18.655 -7.836 -3.549 1.00 90.19 81 GLU A O 1
ATOM 657 N N . VAL A 1 82 ? 17.736 -6.833 -5.329 1.00 91.56 82 VAL A N 1
ATOM 658 C CA . VAL A 1 82 ? 18.726 -5.764 -5.455 1.00 91.56 82 VAL A CA 1
ATOM 659 C C . VAL A 1 82 ? 17.996 -4.438 -5.613 1.00 91.56 82 VAL A C 1
ATOM 661 O O . VAL A 1 82 ? 16.873 -4.398 -6.107 1.00 91.56 82 VAL A O 1
ATOM 664 N N . SER A 1 83 ? 18.620 -3.335 -5.198 1.00 91.81 83 SER A N 1
ATOM 665 C CA . SER A 1 83 ? 18.059 -2.017 -5.494 1.00 91.81 83 SER A CA 1
ATOM 666 C C . SER A 1 83 ? 18.046 -1.776 -7.005 1.00 91.81 83 SER A C 1
ATOM 668 O O . SER A 1 83 ? 18.986 -2.172 -7.700 1.00 91.81 83 SER A O 1
ATOM 670 N N . ALA A 1 84 ? 17.025 -1.071 -7.499 1.00 90.62 84 ALA A N 1
ATOM 671 C CA . ALA A 1 84 ? 16.934 -0.677 -8.908 1.00 90.62 84 ALA A CA 1
ATOM 672 C C . ALA A 1 84 ? 18.206 0.056 -9.374 1.00 90.62 84 ALA A C 1
ATOM 674 O O . ALA A 1 84 ? 18.784 -0.266 -10.404 1.00 90.62 84 ALA A O 1
ATOM 675 N N . ASP A 1 85 ? 18.725 0.954 -8.538 1.00 92.25 85 ASP A N 1
ATOM 676 C CA . ASP A 1 85 ? 19.994 1.654 -8.746 1.00 92.25 85 ASP A CA 1
ATOM 677 C C . ASP A 1 85 ? 21.194 0.704 -8.964 1.00 92.25 85 ASP A C 1
ATOM 679 O O . ASP A 1 85 ? 22.019 0.927 -9.853 1.00 92.25 85 ASP A O 1
ATOM 683 N N . ARG A 1 86 ? 21.287 -0.396 -8.203 1.00 92.62 86 ARG A N 1
ATOM 684 C CA . ARG A 1 86 ? 22.351 -1.393 -8.387 1.00 92.62 86 ARG A CA 1
ATOM 685 C C . ARG A 1 86 ? 22.125 -2.231 -9.642 1.00 92.62 86 ARG A C 1
ATOM 687 O O . ARG A 1 86 ? 23.106 -2.560 -10.301 1.00 92.62 86 ARG A O 1
ATOM 694 N N . ALA A 1 87 ? 20.877 -2.576 -9.955 1.00 92.50 87 ALA A N 1
ATOM 695 C CA . ALA A 1 87 ? 20.537 -3.309 -11.172 1.00 92.50 87 ALA A CA 1
ATOM 696 C C . ALA A 1 87 ? 20.948 -2.517 -12.424 1.00 92.50 87 ALA A C 1
ATOM 698 O O . ALA A 1 87 ? 21.668 -3.053 -13.261 1.00 92.50 87 ALA A O 1
ATOM 699 N N . VAL A 1 88 ? 20.614 -1.222 -12.474 1.00 92.00 88 VAL A N 1
ATOM 700 C CA . VAL A 1 88 ? 20.994 -0.318 -13.572 1.00 92.00 88 VAL A CA 1
ATOM 701 C C . VAL A 1 88 ? 22.513 -0.201 -13.700 1.00 92.00 88 VAL A C 1
ATOM 703 O O . VAL A 1 88 ? 23.052 -0.325 -14.793 1.00 92.00 88 VAL A O 1
ATOM 706 N N . ARG A 1 89 ? 23.248 -0.023 -12.592 1.00 94.94 89 ARG A N 1
ATOM 707 C CA . ARG A 1 89 ? 24.725 0.028 -12.645 1.00 94.94 89 ARG A CA 1
ATOM 708 C C . ARG A 1 89 ? 25.379 -1.288 -13.066 1.00 94.94 89 ARG A C 1
ATOM 710 O O . ARG A 1 89 ? 26.528 -1.273 -13.494 1.00 94.94 89 ARG A O 1
ATOM 717 N N . ALA A 1 90 ? 24.685 -2.406 -12.884 1.00 93.81 90 ALA A N 1
ATOM 718 C CA . ALA A 1 90 ? 25.131 -3.726 -13.308 1.00 93.81 90 ALA A CA 1
ATOM 719 C C . ALA A 1 90 ? 24.670 -4.078 -14.733 1.00 93.81 90 ALA A C 1
ATOM 721 O O . ALA A 1 90 ? 24.803 -5.238 -15.115 1.00 93.81 90 ALA A O 1
ATOM 722 N N . ASP A 1 91 ? 24.131 -3.105 -15.478 1.00 93.25 91 ASP A N 1
ATOM 723 C CA . ASP A 1 91 ? 23.648 -3.263 -16.853 1.00 93.25 91 ASP A CA 1
ATOM 724 C C . ASP A 1 91 ? 22.581 -4.364 -16.981 1.00 93.25 91 ASP A C 1
ATOM 726 O O . ASP A 1 91 ? 22.534 -5.125 -17.944 1.00 93.25 91 ASP A O 1
ATOM 730 N N . ARG A 1 92 ? 21.737 -4.501 -15.947 1.00 90.25 92 ARG A N 1
ATOM 731 C CA . ARG A 1 92 ? 20.580 -5.397 -16.000 1.00 90.25 92 ARG A CA 1
ATOM 732 C C . ARG A 1 92 ? 19.425 -4.704 -16.698 1.00 90.25 92 ARG A C 1
ATOM 734 O O . ARG A 1 92 ? 18.944 -3.677 -16.223 1.00 90.25 92 ARG A O 1
ATOM 741 N N . GLU A 1 93 ? 18.969 -5.319 -17.778 1.00 85.81 93 GLU A N 1
ATOM 742 C CA . GLU A 1 93 ? 17.868 -4.821 -18.603 1.00 85.81 93 GLU A CA 1
ATOM 743 C C . GLU A 1 93 ? 16.517 -5.456 -18.234 1.00 85.81 93 GLU A C 1
ATOM 745 O O . GLU A 1 93 ? 15.473 -4.930 -18.609 1.00 85.81 93 GLU A O 1
ATOM 750 N N . ASP A 1 94 ? 16.520 -6.558 -17.473 1.00 87.81 94 ASP A N 1
ATOM 751 C CA . ASP A 1 94 ? 15.328 -7.314 -17.097 1.00 87.81 94 ASP A CA 1
ATOM 752 C C . ASP A 1 94 ? 15.255 -7.658 -15.596 1.00 87.81 94 ASP A C 1
ATOM 754 O O . ASP A 1 94 ? 16.252 -7.762 -14.870 1.00 87.81 94 ASP A O 1
ATOM 758 N N . GLY A 1 95 ? 14.024 -7.819 -15.105 1.00 88.88 95 GLY A N 1
ATOM 759 C CA . GLY A 1 95 ? 13.745 -8.170 -13.718 1.00 88.88 95 GLY A CA 1
ATOM 760 C C . GLY A 1 95 ? 12.264 -8.075 -13.362 1.00 88.88 95 GLY A C 1
ATOM 761 O O . GLY A 1 95 ? 11.448 -7.602 -14.146 1.00 88.88 95 GLY A O 1
ATOM 762 N N . VAL A 1 96 ? 11.929 -8.523 -12.152 1.00 89.81 96 VAL A N 1
ATOM 763 C CA . VAL A 1 96 ? 10.594 -8.365 -11.563 1.00 89.81 96 VAL A CA 1
ATOM 764 C C . VAL A 1 96 ? 10.702 -7.374 -10.413 1.00 89.81 96 VAL A C 1
ATOM 766 O O . VAL A 1 96 ? 11.563 -7.525 -9.540 1.00 89.81 96 VAL A O 1
ATOM 769 N N . VAL A 1 97 ? 9.830 -6.366 -10.398 1.00 91.12 97 VAL A N 1
ATOM 770 C CA . VAL A 1 97 ? 9.727 -5.441 -9.267 1.00 91.12 97 VAL A CA 1
ATOM 771 C C . VAL A 1 97 ? 9.141 -6.203 -8.085 1.00 91.12 97 VAL A C 1
ATOM 773 O O . VAL A 1 97 ? 7.947 -6.470 -8.031 1.00 91.12 97 VAL A O 1
ATOM 776 N N . ALA A 1 98 ? 10.000 -6.575 -7.138 1.00 91.31 98 ALA A N 1
ATOM 777 C CA . ALA A 1 98 ? 9.565 -7.262 -5.927 1.00 91.31 98 ALA A CA 1
ATOM 778 C C . ALA A 1 98 ? 8.851 -6.307 -4.961 1.00 91.31 98 ALA A C 1
ATOM 780 O O . ALA A 1 98 ? 7.885 -6.700 -4.313 1.00 91.31 98 ALA A O 1
ATOM 781 N N . ARG A 1 99 ? 9.354 -5.067 -4.838 1.00 92.25 99 ARG A N 1
ATOM 782 C CA . ARG A 1 99 ? 8.885 -4.079 -3.859 1.00 92.25 99 ARG A CA 1
ATOM 783 C C . ARG A 1 99 ? 9.006 -2.656 -4.381 1.00 92.25 99 ARG A C 1
ATOM 785 O O . ARG A 1 99 ? 10.008 -2.316 -5.013 1.00 92.25 99 ARG A O 1
ATOM 792 N N . VAL A 1 100 ? 8.043 -1.814 -4.025 1.00 93.31 100 VAL A N 1
ATOM 793 C CA . VAL A 1 100 ? 8.084 -0.364 -4.260 1.00 93.31 100 VAL A CA 1
ATOM 794 C C . VAL A 1 100 ? 8.090 0.342 -2.909 1.00 93.31 100 VAL A C 1
ATOM 796 O O . VAL A 1 100 ? 7.192 0.132 -2.103 1.00 93.31 100 VAL A O 1
ATOM 799 N N . GLY A 1 101 ? 9.113 1.150 -2.625 1.00 91.94 101 GLY A N 1
ATOM 800 C CA . GLY A 1 101 ? 9.227 1.845 -1.337 1.00 91.94 101 GLY A CA 1
ATOM 801 C C . GLY A 1 101 ? 8.298 3.058 -1.219 1.00 91.94 101 GLY A C 1
ATOM 802 O O . GLY A 1 101 ? 8.006 3.701 -2.224 1.00 91.94 101 GLY A O 1
ATOM 803 N N . GLU A 1 102 ? 7.926 3.412 0.016 1.00 92.25 102 GLU A N 1
ATOM 804 C CA . GLU A 1 102 ? 6.992 4.512 0.346 1.00 92.25 102 GLU A CA 1
ATOM 805 C C . GLU A 1 102 ? 7.239 5.826 -0.429 1.00 92.25 102 GLU A C 1
ATOM 807 O O . GLU A 1 102 ? 6.280 6.393 -0.943 1.00 92.25 102 GLU A O 1
ATOM 812 N N . PRO A 1 103 ? 8.488 6.320 -0.616 1.00 91.69 103 PRO A N 1
ATOM 813 C CA . PRO A 1 103 ? 8.703 7.586 -1.326 1.00 91.69 103 PRO A CA 1
ATOM 814 C C . PRO A 1 103 ? 8.254 7.574 -2.791 1.00 91.69 103 PRO A C 1
ATOM 816 O O . PRO A 1 103 ? 7.940 8.626 -3.331 1.00 91.69 103 PRO A O 1
ATOM 819 N N . ILE A 1 104 ? 8.260 6.402 -3.432 1.00 93.00 104 ILE A N 1
ATOM 820 C CA . ILE A 1 104 ? 7.783 6.231 -4.810 1.00 93.00 104 ILE A CA 1
ATOM 821 C C . ILE A 1 104 ? 6.258 6.118 -4.831 1.00 93.00 104 ILE A C 1
ATOM 823 O O . ILE A 1 104 ? 5.624 6.635 -5.740 1.00 93.00 104 ILE A O 1
ATOM 827 N N . GLN A 1 105 ? 5.667 5.484 -3.816 1.00 93.62 105 GLN A N 1
ATOM 828 C CA . GLN A 1 105 ? 4.214 5.345 -3.688 1.00 93.62 105 GLN A CA 1
ATOM 829 C C . GLN A 1 105 ? 3.498 6.676 -3.434 1.00 93.62 105 GLN A C 1
ATOM 831 O O . GLN A 1 105 ? 2.342 6.833 -3.814 1.00 93.62 105 GLN A O 1
ATOM 836 N N . ALA A 1 106 ? 4.187 7.641 -2.823 1.00 91.75 106 ALA A N 1
ATOM 837 C CA . ALA A 1 106 ? 3.673 8.992 -2.620 1.00 91.75 106 ALA A CA 1
ATOM 838 C C . ALA A 1 106 ? 3.479 9.784 -3.929 1.00 91.75 106 ALA A C 1
ATOM 840 O O . ALA A 1 106 ? 2.826 10.828 -3.914 1.00 91.75 106 ALA A O 1
ATOM 841 N N . ASP A 1 107 ? 4.036 9.309 -5.047 1.00 93.69 107 ASP A N 1
ATOM 842 C CA . ASP A 1 107 ? 3.864 9.891 -6.376 1.00 93.69 107 ASP A CA 1
ATOM 843 C C . ASP A 1 107 ? 2.873 9.047 -7.193 1.00 93.69 107 ASP A C 1
ATOM 845 O O . ASP A 1 107 ? 3.219 8.023 -7.789 1.00 93.69 107 ASP A O 1
ATOM 849 N N . ALA A 1 108 ? 1.613 9.483 -7.207 1.00 89.62 108 ALA A N 1
ATOM 850 C CA . ALA A 1 108 ? 0.538 8.779 -7.900 1.00 89.62 108 ALA A CA 1
ATOM 851 C C . ALA A 1 108 ? 0.758 8.691 -9.422 1.00 89.62 108 ALA A C 1
ATOM 853 O O . ALA A 1 108 ? 0.361 7.695 -10.030 1.00 89.62 108 ALA A O 1
ATOM 854 N N . ASP A 1 109 ? 1.412 9.686 -10.032 1.00 92.19 109 ASP A N 1
ATOM 855 C CA . ASP A 1 109 ? 1.701 9.690 -11.471 1.00 92.19 109 ASP A CA 1
ATOM 856 C C . ASP A 1 109 ? 2.785 8.656 -11.806 1.00 92.19 109 ASP A C 1
ATOM 858 O O . ASP A 1 109 ? 2.706 7.960 -12.824 1.00 92.19 109 ASP A O 1
ATOM 862 N N . LEU A 1 110 ? 3.784 8.504 -10.931 1.00 91.62 110 LEU A N 1
ATOM 863 C CA . LEU A 1 110 ? 4.814 7.480 -11.080 1.00 91.62 110 LEU A CA 1
ATOM 864 C C . LEU A 1 110 ? 4.258 6.069 -10.861 1.00 91.62 110 LEU A C 1
ATOM 866 O O . LEU A 1 110 ? 4.600 5.165 -11.622 1.00 91.62 110 LEU A O 1
ATOM 870 N N . ILE A 1 111 ? 3.376 5.875 -9.875 1.00 92.25 111 ILE A N 1
ATOM 871 C CA . ILE A 1 111 ? 2.674 4.596 -9.693 1.00 92.25 111 ILE A CA 1
ATOM 872 C C . ILE A 1 111 ? 1.812 4.270 -10.913 1.00 92.25 111 ILE A C 1
ATOM 874 O O . ILE A 1 111 ? 1.911 3.160 -11.429 1.00 92.25 111 ILE A O 1
ATOM 878 N N . ALA A 1 112 ? 1.048 5.235 -11.430 1.00 89.56 112 ALA A N 1
ATOM 879 C CA . ALA A 1 112 ? 0.272 5.043 -12.654 1.00 89.56 112 ALA A CA 1
ATOM 880 C C . ALA A 1 112 ? 1.171 4.664 -13.840 1.00 89.56 112 ALA A C 1
ATOM 882 O O . ALA A 1 112 ? 0.872 3.722 -14.565 1.00 89.56 112 ALA A O 1
ATOM 883 N N . SER A 1 113 ? 2.318 5.332 -13.988 1.00 91.31 113 SER A N 1
ATOM 884 C CA . SER A 1 113 ? 3.288 5.023 -15.044 1.00 91.31 113 SER A CA 1
ATOM 885 C C . SER A 1 113 ? 3.871 3.610 -14.923 1.00 91.31 113 SER A C 1
ATOM 887 O O . SER A 1 113 ? 4.146 2.978 -15.940 1.00 91.31 113 SER A O 1
ATOM 889 N N . LEU A 1 114 ? 4.082 3.113 -13.698 1.00 88.44 114 LEU A N 1
ATOM 890 C CA . LEU A 1 114 ? 4.549 1.744 -13.456 1.00 88.44 114 LEU A CA 1
ATOM 891 C C . LEU A 1 114 ? 3.467 0.708 -13.783 1.00 88.44 114 LEU A C 1
ATOM 893 O O . LEU A 1 114 ? 3.786 -0.314 -14.381 1.00 88.44 114 LEU A O 1
ATOM 897 N N . GLU A 1 115 ? 2.211 0.972 -13.424 1.00 85.06 115 GLU A N 1
ATOM 898 C CA . GLU A 1 115 ? 1.081 0.076 -13.711 1.00 85.06 115 GLU A CA 1
ATOM 899 C C . GLU A 1 115 ? 0.737 0.031 -15.205 1.00 85.06 115 GLU A C 1
ATOM 901 O O . GLU A 1 115 ? 0.487 -1.040 -15.753 1.00 85.06 115 GLU A O 1
ATOM 906 N N . ASP A 1 116 ? 0.794 1.171 -15.898 1.00 88.31 116 ASP A N 1
ATOM 907 C CA . ASP A 1 116 ? 0.579 1.240 -17.348 1.00 88.31 116 ASP A CA 1
ATOM 908 C C . ASP A 1 116 ? 1.693 0.522 -18.138 1.00 88.31 116 ASP A C 1
ATOM 910 O O . ASP A 1 116 ? 1.495 0.138 -19.295 1.00 88.31 116 ASP A O 1
ATOM 914 N N . ALA A 1 117 ? 2.869 0.337 -17.526 1.00 85.62 117 ALA A N 1
ATOM 915 C CA . ALA A 1 117 ? 4.005 -0.354 -18.125 1.00 85.62 117 ALA A CA 1
ATOM 916 C C . ALA A 1 117 ? 3.947 -1.892 -18.004 1.00 85.62 117 ALA A C 1
ATOM 918 O O . ALA A 1 117 ? 4.660 -2.555 -18.766 1.00 85.62 117 ALA A O 1
ATOM 919 N N . GLY A 1 118 ? 3.106 -2.460 -17.121 1.00 65.44 118 GLY A N 1
ATOM 920 C CA . GLY A 1 118 ? 2.866 -3.912 -17.016 1.00 65.44 118 GLY A CA 1
ATOM 921 C C . GLY A 1 118 ? 2.876 -4.474 -15.601 1.00 65.44 118 GLY A C 1
ATOM 922 O O . GLY A 1 118 ? 3.933 -5.017 -15.205 1.00 65.44 118 GLY A O 1
#

pLDDT: mean 89.31, std 8.65, range [58.97, 97.5]

Organism: NCBI:txid408170

Foldseek 3Di:
DVVVLVVLQLQLQLLLQQLCCCVPVNHDNLCSNVVSNVRSVVDDPVNSVVSCVVNVDQQGGPQQHGRADSDHDHDDDDPPDDDPVVCVVVVNPDDDRNGDDSVQSVDSVSVVVVVVVD